Protein AF-A0A933AHQ7-F1 (afdb_mon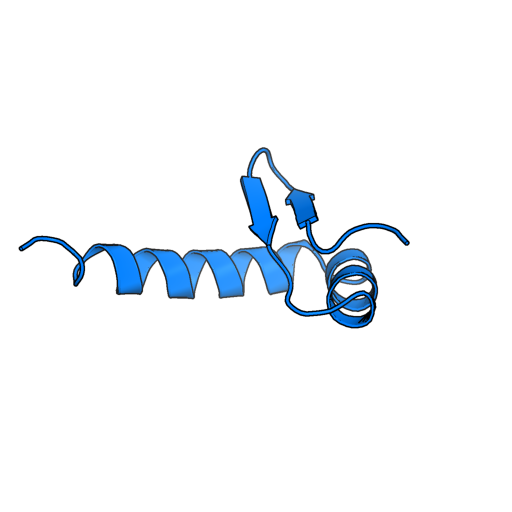omer_lite)

Radius of gyration: 11.9 Å; chains: 1; bounding box: 20×36×22 Å

Foldseek 3Di:
DDDLWDADPNDIDGHPDPVVVVVCVVPVPVVVVVVVVVVVVVVVPPDD

Secondary structure (DSSP, 8-state):
---SEEEETTEEEE-SSHHHHHHHHHSHHHHHHHHHHHHHHHTTS---

Sequence (48 aa):
MEPRKVTYKGKVYNLCCSMCGVDFNKDPEKYSKIAEEEVKEVKEEHHI

Structure (mmCIF, N/CA/C/O backbone):
data_AF-A0A933AHQ7-F1
#
_entry.id   AF-A0A933AHQ7-F1
#
loop_
_atom_site.group_PDB
_atom_site.id
_atom_site.type_symbol
_atom_site.label_atom_id
_atom_site.label_alt_id
_atom_site.label_comp_id
_atom_site.label_asym_id
_atom_site.label_entity_id
_atom_site.label_seq_id
_atom_site.pdbx_PDB_ins_code
_atom_site.Cartn_x
_atom_site.Cartn_y
_atom_site.Cartn_z
_atom_site.occupancy
_atom_site.B_iso_or_equiv
_atom_site.auth_seq_id
_atom_site.auth_comp_id
_atom_site.auth_asym_id
_atom_site.auth_atom_id
_atom_site.pdbx_PDB_model_num
ATOM 1 N N . MET A 1 1 ? 2.695 -10.699 -16.827 1.00 43.28 1 MET A N 1
ATOM 2 C CA . MET A 1 1 ? 3.252 -9.518 -16.125 1.00 43.28 1 MET A CA 1
ATOM 3 C C . MET A 1 1 ? 2.073 -8.689 -15.650 1.00 43.28 1 MET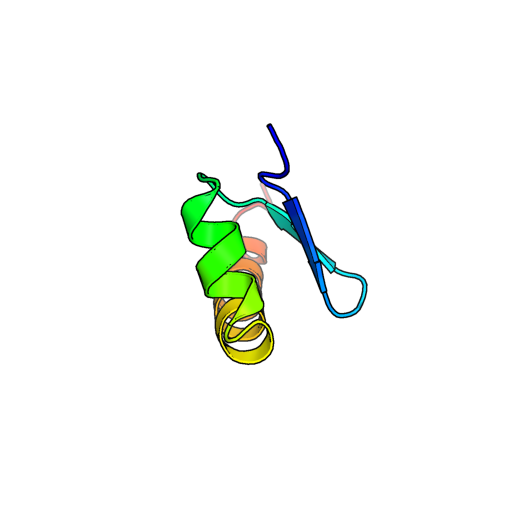 A C 1
ATOM 5 O O . MET A 1 1 ? 1.465 -7.981 -16.440 1.00 43.28 1 MET A O 1
ATOM 9 N N . GLU A 1 2 ? 1.695 -8.867 -14.390 1.00 56.19 2 GLU A N 1
ATOM 10 C CA . GLU A 1 2 ? 0.472 -8.338 -13.768 1.00 56.19 2 GLU A CA 1
ATOM 11 C C . GLU A 1 2 ? 0.853 -7.585 -12.474 1.00 56.19 2 GLU A C 1
ATOM 13 O O . GLU A 1 2 ? 1.969 -7.754 -11.976 1.00 56.19 2 GLU A O 1
ATOM 18 N N . PRO A 1 3 ? -0.012 -6.714 -11.936 1.00 64.88 3 PRO A N 1
ATOM 19 C CA . PRO A 1 3 ? -0.350 -5.433 -12.528 1.00 64.88 3 PRO A CA 1
ATOM 20 C C . PRO A 1 3 ? 0.240 -4.284 -11.696 1.00 64.88 3 PRO A C 1
ATOM 22 O O . PRO A 1 3 ? 0.163 -4.255 -10.472 1.00 64.88 3 PRO A O 1
ATOM 25 N N . ARG A 1 4 ? 0.735 -3.248 -12.382 1.00 73.94 4 ARG A N 1
ATOM 26 C CA . ARG A 1 4 ? 1.0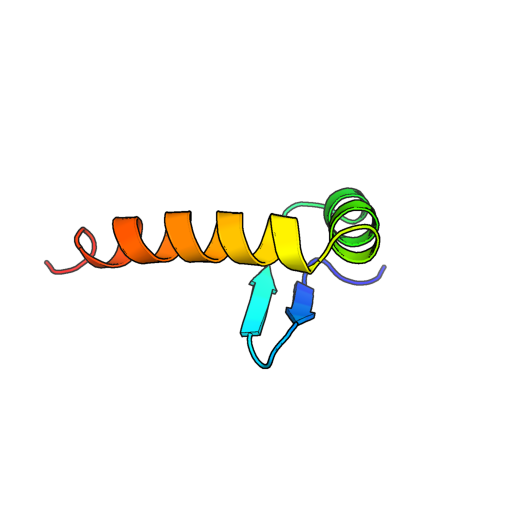44 -1.925 -11.803 1.00 73.94 4 ARG A CA 1
ATOM 27 C C . ARG A 1 4 ? -0.197 -1.211 -11.239 1.00 73.94 4 ARG A C 1
ATOM 29 O O . ARG A 1 4 ? -0.140 -0.021 -10.982 1.00 73.94 4 ARG A O 1
ATOM 36 N N . LYS A 1 5 ? -1.350 -1.869 -11.128 1.00 83.88 5 LYS A N 1
ATOM 37 C CA . LYS A 1 5 ? -2.626 -1.246 -10.776 1.00 83.88 5 LYS A CA 1
ATOM 38 C C . LYS A 1 5 ? -3.388 -2.168 -9.845 1.00 83.88 5 LYS A C 1
ATOM 40 O O . LYS A 1 5 ? -3.629 -3.317 -10.203 1.00 83.88 5 LYS A O 1
ATOM 45 N N . VAL A 1 6 ? -3.764 -1.661 -8.682 1.00 87.06 6 VAL A N 1
ATOM 46 C CA . VAL A 1 6 ? -4.553 -2.397 -7.691 1.00 87.06 6 VAL A CA 1
ATOM 47 C C . VAL A 1 6 ? -5.848 -1.650 -7.432 1.00 87.06 6 VAL A C 1
ATOM 49 O O . VAL A 1 6 ? -5.861 -0.421 -7.363 1.00 87.06 6 VAL A O 1
ATOM 52 N N . THR A 1 7 ? -6.948 -2.386 -7.320 1.00 87.62 7 THR A N 1
ATOM 53 C CA . THR A 1 7 ? -8.255 -1.807 -7.017 1.00 87.62 7 THR A CA 1
ATOM 54 C C . THR A 1 7 ? -8.605 -2.114 -5.572 1.00 87.62 7 THR A C 1
ATOM 56 O O . THR A 1 7 ? -8.705 -3.278 -5.196 1.00 87.62 7 THR A O 1
ATOM 59 N N . TYR A 1 8 ? -8.806 -1.079 -4.761 1.00 88.69 8 TYR A N 1
ATOM 60 C CA . TYR A 1 8 ? -9.172 -1.215 -3.354 1.00 88.69 8 TYR A CA 1
ATOM 61 C C . TYR A 1 8 ? -10.229 -0.180 -2.974 1.00 88.69 8 TYR A C 1
ATOM 63 O O . TYR A 1 8 ? -10.113 0.988 -3.334 1.00 88.69 8 TYR A O 1
ATOM 71 N N . LYS A 1 9 ? -11.300 -0.620 -2.297 1.00 88.44 9 LYS A N 1
ATOM 72 C CA . LYS A 1 9 ? -12.454 0.220 -1.906 1.00 88.44 9 LYS A CA 1
ATOM 73 C C . LYS A 1 9 ? -13.018 1.080 -3.061 1.00 88.44 9 LYS A C 1
ATOM 75 O O . LYS A 1 9 ? -13.403 2.228 -2.868 1.00 88.44 9 LYS A O 1
ATOM 80 N N . GLY A 1 10 ? -13.043 0.532 -4.281 1.00 87.88 10 GLY A N 1
ATOM 81 C CA . GLY A 1 10 ? -13.524 1.229 -5.485 1.00 87.88 10 GLY A CA 1
ATOM 82 C C . GLY A 1 10 ? -12.547 2.252 -6.081 1.00 87.88 10 GLY A C 1
ATOM 83 O O . GLY A 1 10 ? -12.887 2.924 -7.051 1.00 87.88 10 GLY A O 1
ATOM 84 N N . LYS A 1 11 ? -11.330 2.364 -5.539 1.00 86.19 11 LYS A N 1
ATOM 85 C CA . LYS A 1 11 ? -10.260 3.237 -6.037 1.00 86.19 11 LYS A CA 1
ATOM 86 C C . LYS A 1 11 ? -9.194 2.422 -6.746 1.00 86.19 11 LYS A C 1
ATOM 88 O O . LYS A 1 11 ? -8.900 1.300 -6.342 1.00 86.19 11 LYS A O 1
ATOM 93 N N . VAL A 1 12 ? -8.615 2.988 -7.801 1.00 88.06 12 VAL A N 1
ATOM 94 C CA . VAL A 1 12 ? -7.522 2.367 -8.557 1.00 88.06 12 VAL A CA 1
ATOM 95 C C . VAL A 1 12 ? -6.215 3.054 -8.184 1.00 88.06 12 VAL A C 1
ATOM 97 O O . VAL A 1 12 ? -6.030 4.235 -8.470 1.00 88.06 12 VAL A O 1
ATOM 100 N N . TYR A 1 13 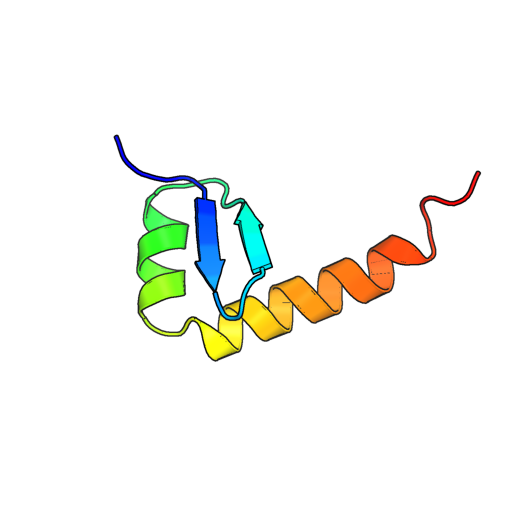? -5.299 2.304 -7.582 1.00 86.44 13 TYR A N 1
ATOM 101 C CA . TYR A 1 13 ? -3.968 2.767 -7.213 1.00 86.44 13 TYR A CA 1
ATOM 102 C C . TYR A 1 13 ? -2.973 2.305 -8.268 1.00 86.44 13 TYR A C 1
ATOM 104 O O . TYR A 1 13 ? -2.829 1.108 -8.517 1.00 86.44 13 TYR A O 1
ATOM 112 N N . ASN A 1 14 ? -2.298 3.264 -8.899 1.00 85.25 14 ASN A N 1
ATOM 113 C CA . ASN A 1 14 ? -1.224 2.989 -9.843 1.00 85.25 14 ASN A CA 1
ATOM 114 C C . ASN A 1 14 ? 0.094 2.919 -9.071 1.00 85.25 14 ASN A C 1
ATOM 116 O O . ASN A 1 14 ? 0.457 3.836 -8.346 1.00 85.25 14 ASN A O 1
ATOM 120 N N . LEU A 1 15 ? 0.803 1.820 -9.240 1.00 84.62 15 LEU A N 1
ATOM 121 C CA . LEU A 1 15 ? 2.039 1.483 -8.567 1.00 84.62 15 LEU A CA 1
ATOM 122 C C . LEU A 1 15 ? 3.177 1.506 -9.586 1.00 84.62 15 LEU A C 1
ATOM 124 O O . LEU A 1 15 ? 2.993 1.175 -10.759 1.00 84.62 15 LEU A O 1
ATOM 128 N N . CYS A 1 16 ? 4.378 1.869 -9.141 1.00 82.69 16 CYS A N 1
ATOM 129 C CA . CYS A 1 16 ? 5.565 1.907 -10.000 1.00 82.69 16 CYS A CA 1
ATOM 130 C C . CYS A 1 16 ? 6.024 0.516 -10.453 1.00 82.69 16 CYS A C 1
ATOM 132 O O . CYS A 1 16 ? 6.700 0.379 -11.470 1.00 82.69 16 CYS A O 1
ATOM 134 N N . CYS A 1 17 ? 5.687 -0.510 -9.670 1.00 81.06 17 CYS A N 1
ATOM 135 C CA . CYS A 1 17 ? 6.453 -1.741 -9.589 1.00 81.06 17 CYS A CA 1
ATOM 136 C C . CYS A 1 17 ? 5.550 -2.918 -9.187 1.00 81.06 17 CYS A C 1
ATOM 138 O O . CYS A 1 17 ? 4.623 -2.734 -8.398 1.00 81.06 17 CYS A O 1
ATOM 140 N N . SER A 1 18 ? 5.862 -4.141 -9.630 1.00 81.19 18 SER A N 1
ATOM 141 C CA . SER A 1 18 ? 5.139 -5.348 -9.187 1.00 81.19 18 SER A CA 1
ATOM 142 C C . SER A 1 18 ? 5.308 -5.615 -7.684 1.00 81.19 18 SER A C 1
ATOM 144 O O . SER A 1 18 ? 4.353 -6.017 -7.029 1.00 81.19 18 SER A O 1
ATOM 146 N N . MET A 1 19 ? 6.488 -5.320 -7.121 1.00 82.62 19 MET A N 1
ATOM 147 C CA . MET A 1 19 ? 6.766 -5.422 -5.677 1.00 82.62 19 MET A CA 1
ATOM 148 C C . MET A 1 19 ? 5.822 -4.555 -4.838 1.00 82.62 19 MET A C 1
ATOM 150 O O . MET A 1 19 ? 5.258 -5.033 -3.860 1.00 82.62 19 MET A O 1
ATOM 154 N N . CYS A 1 20 ? 5.553 -3.321 -5.274 1.00 84.06 20 CYS A N 1
ATOM 155 C CA . CYS A 1 20 ? 4.606 -2.448 -4.585 1.00 84.06 20 CYS A CA 1
ATOM 156 C C . CYS A 1 20 ? 3.198 -3.047 -4.546 1.00 84.06 20 CYS A C 1
ATOM 158 O O . CYS A 1 20 ? 2.479 -2.825 -3.581 1.00 84.06 20 CYS A O 1
ATOM 160 N N . GLY A 1 21 ? 2.800 -3.815 -5.568 1.00 86.31 21 GLY A N 1
ATOM 161 C CA . GLY A 1 21 ? 1.521 -4.528 -5.566 1.00 86.31 21 GLY A CA 1
ATOM 162 C C . GLY A 1 21 ? 1.470 -5.623 -4.504 1.00 86.31 21 GLY A C 1
ATOM 163 O O . GLY A 1 21 ? 0.430 -5.820 -3.880 1.00 86.31 21 GLY A O 1
ATOM 164 N N . VAL A 1 22 ? 2.591 -6.302 -4.256 1.00 87.50 22 VAL A N 1
ATOM 165 C CA . VAL A 1 22 ? 2.702 -7.327 -3.208 1.00 87.50 22 VAL A CA 1
ATOM 166 C C . VAL A 1 22 ? 2.611 -6.691 -1.825 1.00 87.50 22 VAL A C 1
ATOM 168 O O . VAL A 1 22 ? 1.839 -7.161 -0.995 1.00 87.50 22 VAL A O 1
ATOM 171 N N . ASP A 1 23 ? 3.344 -5.604 -1.583 1.00 86.88 23 ASP A N 1
ATOM 172 C CA . ASP A 1 23 ? 3.297 -4.911 -0.292 1.00 86.88 23 ASP A CA 1
ATOM 173 C C . ASP A 1 23 ? 1.940 -4.243 -0.052 1.00 86.88 23 ASP A C 1
ATOM 175 O O . ASP A 1 23 ? 1.385 -4.364 1.038 1.00 86.88 23 ASP A O 1
ATOM 179 N N . PHE A 1 24 ? 1.334 -3.664 -1.093 1.00 87.75 24 PHE A N 1
ATOM 180 C CA . PHE A 1 24 ? -0.035 -3.164 -1.024 1.00 87.75 24 PHE A CA 1
ATOM 181 C C . PHE A 1 24 ? -1.026 -4.275 -0.661 1.00 87.75 24 PHE A C 1
ATOM 183 O O . PHE A 1 24 ? -1.910 -4.041 0.145 1.00 87.75 24 PHE A O 1
ATOM 190 N N . ASN A 1 25 ? -0.887 -5.492 -1.196 1.00 85.56 25 ASN A N 1
ATOM 191 C CA . ASN A 1 25 ? -1.780 -6.600 -0.831 1.00 85.56 25 ASN A CA 1
ATOM 192 C C . ASN A 1 25 ? -1.592 -7.093 0.612 1.00 85.56 25 ASN A C 1
ATOM 194 O O . ASN A 1 25 ? -2.544 -7.619 1.184 1.00 85.56 25 ASN A O 1
ATOM 198 N N . LYS A 1 26 ? -0.403 -6.931 1.209 1.00 90.88 26 LYS A N 1
ATOM 199 C CA . LYS A 1 26 ? -0.187 -7.273 2.625 1.00 90.88 26 LYS A CA 1
ATOM 200 C C . LYS A 1 26 ? -0.948 -6.332 3.554 1.00 90.88 26 LYS A C 1
ATOM 202 O O . LYS A 1 26 ? -1.472 -6.787 4.563 1.00 90.88 26 L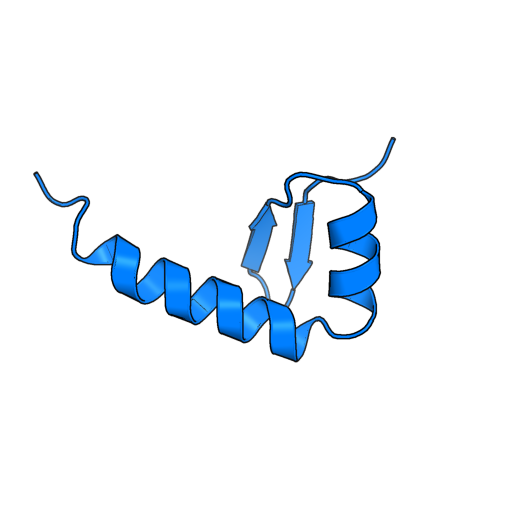YS A O 1
ATOM 207 N N . ASP A 1 27 ? -0.990 -5.043 3.217 1.00 91.81 27 ASP A N 1
ATOM 208 C CA . ASP A 1 27 ? -1.555 -4.013 4.094 1.00 91.81 27 ASP A CA 1
ATOM 209 C C . ASP A 1 27 ? -2.306 -2.916 3.309 1.00 91.81 27 ASP A C 1
ATOM 211 O O . ASP A 1 27 ? -1.958 -1.729 3.354 1.00 91.81 27 ASP A O 1
ATOM 215 N N . PRO A 1 28 ? -3.349 -3.283 2.541 1.00 89.19 28 PRO A N 1
ATOM 216 C CA . PRO A 1 28 ? -3.954 -2.383 1.561 1.00 89.19 28 PRO A CA 1
ATOM 217 C C . PRO A 1 28 ? -4.584 -1.164 2.220 1.00 89.19 28 PRO A C 1
ATOM 219 O O . PRO A 1 28 ? -4.651 -0.101 1.613 1.00 89.19 28 PRO A O 1
ATOM 222 N N . GLU A 1 29 ? -5.004 -1.283 3.474 1.00 91.88 29 GLU A N 1
ATOM 223 C CA . GLU A 1 29 ? -5.646 -0.215 4.225 1.00 91.88 29 GLU A CA 1
ATOM 224 C C . GLU A 1 29 ? -4.655 0.891 4.625 1.00 91.88 29 GLU A C 1
ATOM 226 O O . GLU A 1 29 ? -4.936 2.074 4.416 1.00 91.88 29 GLU A O 1
ATOM 231 N N . LYS A 1 30 ? -3.455 0.515 5.089 1.00 90.81 30 LYS A N 1
ATOM 232 C CA . LYS A 1 30 ? -2.357 1.445 5.381 1.00 90.81 30 LYS A CA 1
ATOM 233 C C . LYS A 1 30 ? -1.892 2.176 4.124 1.00 90.81 30 LYS A C 1
ATOM 235 O O . LYS A 1 30 ? -1.819 3.403 4.125 1.00 90.81 30 LYS A O 1
ATOM 240 N N . TYR A 1 31 ? -1.597 1.439 3.052 1.00 90.44 31 TYR A N 1
ATOM 241 C CA . TYR A 1 31 ? -1.082 2.035 1.814 1.00 90.44 31 TYR A CA 1
ATOM 242 C C . TYR A 1 31 ? -2.135 2.872 1.083 1.00 90.44 31 TYR A C 1
ATOM 244 O O . TYR A 1 31 ? -1.800 3.919 0.533 1.00 90.44 31 TYR A O 1
ATOM 252 N N . SER A 1 32 ? -3.407 2.463 1.121 1.00 88.94 32 SER A N 1
ATOM 253 C CA . SER A 1 32 ? -4.507 3.264 0.576 1.00 88.94 32 SER A CA 1
ATOM 254 C C . SER A 1 32 ? -4.657 4.582 1.310 1.00 88.94 32 SER A C 1
ATOM 256 O O . SER A 1 32 ? -4.790 5.605 0.652 1.00 88.94 32 SER A O 1
ATOM 258 N N . LYS A 1 33 ? -4.571 4.582 2.648 1.00 90.62 33 LYS A N 1
ATOM 259 C CA . LYS A 1 33 ? -4.655 5.812 3.438 1.00 90.62 33 LYS A CA 1
ATOM 260 C C . LYS A 1 33 ? -3.524 6.784 3.100 1.00 90.62 33 LYS A C 1
ATOM 262 O O . LYS A 1 33 ? -3.809 7.951 2.870 1.00 90.62 33 LYS A O 1
ATOM 267 N N . ILE A 1 34 ? -2.287 6.289 2.992 1.00 88.06 34 ILE A N 1
ATOM 268 C CA . ILE A 1 34 ? -1.125 7.098 2.586 1.00 88.06 34 ILE A CA 1
ATOM 269 C C . ILE A 1 34 ? -1.365 7.695 1.197 1.00 88.06 34 ILE A C 1
ATOM 271 O O . ILE A 1 34 ? -1.319 8.905 1.028 1.00 88.06 34 ILE A O 1
ATOM 275 N N . ALA A 1 35 ? -1.708 6.865 0.210 1.00 84.62 35 ALA A N 1
ATOM 276 C CA . ALA A 1 35 ? -1.967 7.344 -1.145 1.00 84.62 35 ALA A CA 1
ATOM 277 C C . ALA A 1 35 ? -3.172 8.303 -1.223 1.00 84.62 35 ALA A C 1
ATOM 279 O O . ALA A 1 35 ? -3.200 9.193 -2.066 1.00 84.62 35 ALA A O 1
ATOM 280 N N . GLU A 1 36 ? -4.179 8.143 -0.365 1.00 84.62 36 GLU A N 1
ATOM 281 C CA . GLU A 1 36 ? -5.315 9.059 -0.276 1.00 84.62 36 GLU A CA 1
ATOM 282 C C . GLU A 1 36 ? -4.986 10.378 0.429 1.00 84.62 36 GLU A C 1
ATOM 284 O O . GLU A 1 36 ? -5.579 11.387 0.058 1.00 84.62 36 GLU A O 1
ATOM 289 N N . GLU A 1 37 ? -4.101 10.388 1.429 1.00 84.06 37 GLU A N 1
ATOM 290 C CA . GLU A 1 37 ? -3.590 11.620 2.047 1.00 84.06 37 GLU A CA 1
ATOM 291 C C . GLU A 1 37 ? -2.761 12.417 1.035 1.00 84.06 37 GLU A C 1
ATOM 293 O O . GLU A 1 37 ? -3.105 13.559 0.748 1.00 84.06 37 GLU A O 1
ATOM 298 N N . GLU A 1 38 ? -1.809 11.772 0.360 1.00 76.69 38 GLU A N 1
ATOM 299 C CA . GLU A 1 38 ? -0.957 12.415 -0.652 1.00 76.69 38 GLU A CA 1
ATOM 300 C C . GLU A 1 38 ? -1.784 13.004 -1.813 1.00 76.69 38 GLU A C 1
ATOM 302 O O . GLU A 1 38 ? -1.551 14.119 -2.272 1.00 76.69 38 GLU A O 1
ATOM 307 N N . VAL A 1 39 ? -2.818 12.295 -2.286 1.00 72.06 39 VAL A N 1
ATOM 308 C CA . VAL A 1 39 ? -3.688 12.793 -3.371 1.00 72.06 39 VAL A CA 1
ATOM 309 C C . VAL A 1 39 ? -4.617 13.922 -2.908 1.00 72.06 39 VAL A C 1
ATOM 311 O O . VAL A 1 39 ? -5.054 14.721 -3.740 1.00 72.06 39 VAL A O 1
ATOM 314 N N . LYS A 1 40 ? -4.964 14.004 -1.617 1.00 64.94 40 LYS A N 1
ATOM 315 C CA . LYS A 1 40 ? -5.765 15.122 -1.091 1.00 64.94 40 LYS A CA 1
ATOM 316 C C . LYS A 1 40 ? -4.969 16.420 -1.089 1.00 64.94 40 LYS A C 1
ATOM 318 O O . LYS A 1 40 ? -5.552 17.444 -1.423 1.00 64.94 40 LYS A O 1
ATOM 323 N N . GLU A 1 41 ? -3.675 16.358 -0.797 1.00 58.66 41 GLU A N 1
ATOM 324 C CA . GLU A 1 41 ? -2.801 17.535 -0.807 1.00 58.66 41 GLU A CA 1
ATOM 325 C C . GLU A 1 41 ? -2.477 17.985 -2.242 1.00 58.66 41 GLU A C 1
ATOM 327 O O . GLU A 1 41 ? -2.581 19.165 -2.562 1.00 58.66 41 GLU A O 1
ATOM 332 N N . VAL A 1 42 ? -2.254 17.050 -3.174 1.00 57.69 42 VAL A N 1
ATOM 333 C CA . VAL A 1 42 ? -1.966 17.392 -4.586 1.00 57.69 42 VAL A CA 1
ATOM 334 C C . VAL A 1 42 ? -3.178 17.989 -5.327 1.00 57.69 42 VAL A C 1
ATOM 336 O O . VAL A 1 42 ? -3.023 18.670 -6.342 1.00 57.69 42 VAL A O 1
ATOM 339 N N . LYS A 1 43 ? -4.410 17.782 -4.841 1.00 50.91 43 LYS A N 1
ATOM 340 C CA . LYS A 1 43 ? -5.614 18.357 -5.470 1.00 50.91 43 LYS A CA 1
ATOM 341 C C . LYS A 1 43 ? -5.790 19.860 -5.245 1.00 50.91 43 LYS A C 1
ATOM 343 O O . LYS A 1 43 ? -6.626 20.440 -5.934 1.00 50.91 43 LYS A O 1
ATOM 348 N N . GLU A 1 44 ? -5.016 20.486 -4.361 1.00 52.62 44 GLU A N 1
ATOM 349 C CA . GLU A 1 44 ? -5.050 21.944 -4.186 1.00 52.62 44 GLU A CA 1
ATOM 350 C C . GLU A 1 44 ? -4.067 22.691 -5.112 1.00 52.62 44 GLU A C 1
ATOM 352 O O . GLU A 1 44 ? -4.220 23.891 -5.311 1.00 52.62 44 GLU A O 1
ATOM 357 N N . GLU A 1 45 ? -3.130 21.993 -5.772 1.00 52.75 45 GLU A N 1
ATOM 358 C CA . GLU A 1 45 ? -2.061 22.629 -6.569 1.00 52.75 45 GLU A CA 1
ATOM 359 C C . GLU A 1 45 ? -2.146 22.409 -8.097 1.00 52.75 45 GLU A C 1
ATOM 361 O O . GLU A 1 45 ? -1.310 22.927 -8.833 1.00 52.75 45 GLU A O 1
ATOM 366 N N . HIS A 1 46 ? -3.155 21.699 -8.625 1.00 46.88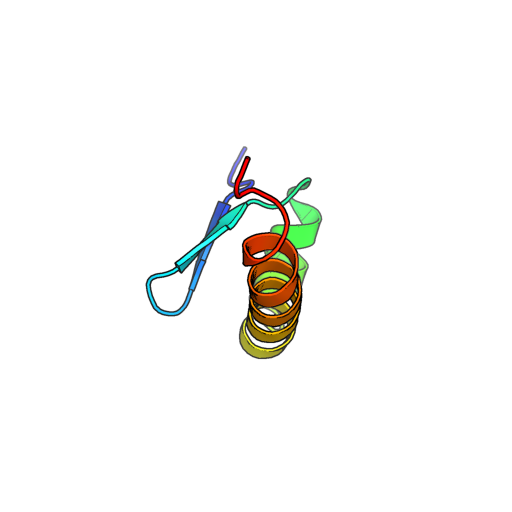 46 HIS A N 1
ATOM 367 C CA . HIS A 1 46 ? -3.375 21.577 -10.086 1.00 46.88 46 HIS A CA 1
ATOM 368 C C . HIS A 1 46 ? -4.591 22.363 -10.606 1.00 46.88 46 HIS A C 1
ATOM 370 O O . HIS A 1 46 ? -5.237 21.978 -11.580 1.00 46.88 46 HIS A O 1
ATOM 376 N N . HIS A 1 47 ? -4.926 23.477 -9.962 1.00 47.19 47 HIS A N 1
ATOM 377 C CA . HIS A 1 47 ? -5.854 24.450 -10.525 1.00 47.19 47 HIS A CA 1
ATOM 378 C C . HIS A 1 47 ? -5.051 25.691 -10.920 1.00 47.19 47 HIS A C 1
ATOM 380 O O . HIS A 1 47 ? -4.858 26.566 -10.086 1.00 47.19 47 HIS A O 1
ATOM 386 N N . ILE A 1 48 ? -4.523 25.694 -12.152 1.00 42.72 48 ILE A N 1
ATOM 387 C CA . ILE A 1 48 ? -4.268 26.833 -13.064 1.00 42.72 48 ILE A CA 1
ATOM 388 C C . ILE A 1 48 ? -3.619 26.290 -14.341 1.00 42.72 48 ILE A C 1
ATOM 390 O O . ILE A 1 48 ? -2.624 25.537 -14.236 1.00 42.72 48 ILE A O 1
#

pLDDT: mean 77.65, std 15.06, range [42.72, 91.88]